Protein AF-A0AAI9C3F8-F1 (afdb_monomer_lite)

pLDDT: mean 90.33, std 9.89, range [49.84, 98.25]

Structure (mmCIF, N/CA/C/O backbone):
data_AF-A0AAI9C3F8-F1
#
_entry.id   AF-A0AAI9C3F8-F1
#
loop_
_atom_site.group_PDB
_atom_site.id
_atom_site.type_symbol
_atom_site.label_atom_id
_atom_site.label_alt_id
_atom_site.label_comp_id
_atom_site.label_asym_id
_atom_site.label_entity_id
_atom_site.label_seq_id
_atom_site.pdbx_PDB_ins_code
_atom_site.Cartn_x
_atom_site.Cartn_y
_atom_site.Cartn_z
_atom_site.occupancy
_atom_site.B_iso_or_equiv
_atom_site.auth_seq_id
_atom_site.auth_comp_id
_atom_site.auth_asym_id
_atom_site.auth_atom_id
_atom_site.pdbx_PDB_model_num
ATOM 1 N N . MET A 1 1 ? -6.807 4.781 -11.851 1.00 92.75 1 MET A N 1
ATOM 2 C CA . MET A 1 1 ? -6.598 3.306 -11.896 1.00 92.75 1 MET A CA 1
ATOM 3 C C . MET A 1 1 ? -6.773 2.739 -10.494 1.00 92.75 1 MET A C 1
ATOM 5 O O . MET A 1 1 ? -6.575 3.498 -9.556 1.00 92.75 1 MET A O 1
ATOM 9 N N . LYS A 1 2 ? -7.144 1.460 -10.327 1.00 94.19 2 LYS A N 1
ATOM 10 C CA . LYS A 1 2 ? -7.310 0.853 -8.994 1.00 94.19 2 LYS A CA 1
ATOM 11 C C . LYS A 1 2 ? -6.873 -0.609 -8.937 1.00 94.19 2 LYS A C 1
ATOM 13 O O . LYS A 1 2 ? -7.040 -1.328 -9.922 1.00 94.19 2 LYS A O 1
ATOM 18 N N . ALA A 1 3 ? -6.388 -1.046 -7.782 1.00 96.25 3 ALA A N 1
ATOM 19 C CA . ALA A 1 3 ? -6.075 -2.441 -7.482 1.00 96.25 3 ALA A CA 1
ATOM 20 C C . ALA A 1 3 ? -6.346 -2.752 -6.003 1.00 96.25 3 ALA A C 1
ATOM 22 O O . ALA A 1 3 ? -6.494 -1.840 -5.195 1.00 96.25 3 ALA A O 1
ATOM 23 N N . ARG A 1 4 ? -6.444 -4.039 -5.659 1.00 95.69 4 ARG A N 1
ATOM 24 C CA . ARG A 1 4 ? -6.815 -4.500 -4.313 1.00 95.69 4 ARG A CA 1
ATOM 25 C C . ARG A 1 4 ? -6.046 -5.741 -3.878 1.00 95.69 4 ARG A C 1
ATOM 27 O O . ARG A 1 4 ? -5.551 -6.489 -4.731 1.00 95.69 4 ARG A O 1
ATOM 34 N N . LYS A 1 5 ? -5.977 -5.948 -2.566 1.00 94.00 5 LYS A N 1
ATOM 35 C CA . LYS A 1 5 ? -5.406 -7.126 -1.910 1.00 94.00 5 LYS A CA 1
ATOM 36 C C . LYS A 1 5 ? -6.077 -7.331 -0.550 1.00 94.00 5 LYS A C 1
ATOM 38 O O . LYS A 1 5 ? -6.337 -6.366 0.152 1.00 94.00 5 LYS A O 1
ATOM 43 N N . ILE A 1 6 ? -6.269 -8.588 -0.161 1.00 94.25 6 ILE A N 1
ATOM 44 C CA . ILE A 1 6 ? -6.635 -8.948 1.214 1.00 94.25 6 ILE A CA 1
ATOM 45 C C . ILE A 1 6 ? -5.370 -9.011 2.075 1.00 94.25 6 ILE A C 1
AT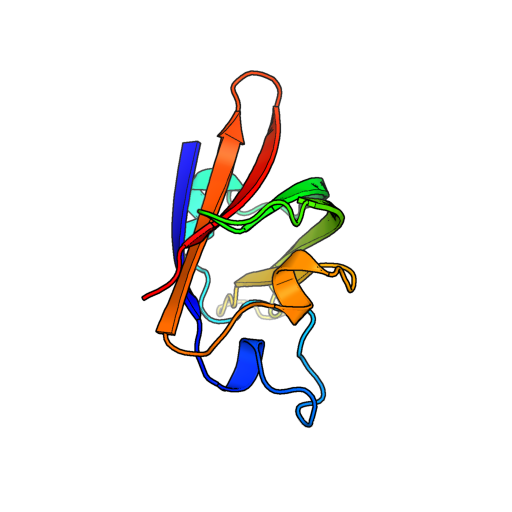OM 47 O O . ILE A 1 6 ? -4.375 -9.634 1.678 1.00 94.25 6 ILE A O 1
ATOM 51 N N . LEU A 1 7 ? -5.409 -8.357 3.233 1.00 91.50 7 LEU A N 1
ATOM 52 C CA . LEU A 1 7 ? -4.322 -8.334 4.201 1.00 91.50 7 LEU A CA 1
ATOM 53 C C . LEU A 1 7 ? -4.209 -9.683 4.914 1.00 91.50 7 LEU A C 1
ATOM 55 O O . LEU A 1 7 ? -5.175 -10.245 5.429 1.00 91.50 7 LEU A O 1
ATOM 59 N N . SER A 1 8 ? -2.994 -10.206 4.946 1.00 87.12 8 SER A N 1
ATOM 60 C CA . SER A 1 8 ? -2.609 -11.401 5.685 1.00 87.12 8 SER A CA 1
ATOM 61 C C . SER A 1 8 ? -2.026 -11.030 7.048 1.00 87.12 8 SER A C 1
ATOM 63 O O . SER A 1 8 ? -1.622 -9.894 7.285 1.00 87.12 8 SER A O 1
ATOM 65 N N . LEU A 1 9 ? -1.902 -12.022 7.935 1.00 79.25 9 LEU A N 1
ATOM 66 C CA . LEU A 1 9 ? -1.307 -11.862 9.269 1.00 79.25 9 LEU A CA 1
ATOM 67 C C . LEU A 1 9 ? 0.088 -11.216 9.257 1.00 79.25 9 LEU A C 1
ATOM 69 O O . LEU A 1 9 ? 0.448 -10.538 10.212 1.00 79.25 9 LEU A O 1
ATOM 73 N N . VAL A 1 10 ? 0.880 -11.427 8.204 1.00 74.50 10 VAL A N 1
ATOM 74 C CA . VAL A 1 10 ? 2.258 -10.912 8.116 1.00 74.50 10 VAL A CA 1
ATOM 75 C C . VAL A 1 10 ? 2.286 -9.390 7.955 1.00 74.50 10 VAL A C 1
ATOM 77 O O . VAL A 1 10 ? 3.238 -8.750 8.391 1.00 74.50 10 VAL A O 1
ATOM 80 N N . GLU A 1 11 ? 1.244 -8.813 7.360 1.00 72.62 11 GLU A N 1
ATOM 81 C CA . GLU A 1 11 ? 1.179 -7.387 7.019 1.00 72.62 11 GLU A CA 1
ATOM 82 C C . GLU A 1 11 ? 0.605 -6.518 8.149 1.00 72.62 11 GLU A C 1
ATOM 84 O O . GLU A 1 11 ? 0.692 -5.299 8.076 1.00 72.62 11 GLU A O 1
ATOM 89 N N . VAL A 1 12 ? 0.038 -7.134 9.190 1.00 69.12 12 VAL A N 1
ATOM 90 C CA . VAL A 1 12 ? -0.764 -6.457 10.232 1.00 69.12 12 VAL A CA 1
ATOM 91 C C . VAL A 1 12 ? -0.414 -6.895 11.659 1.00 69.12 12 VAL A C 1
ATOM 93 O O . VAL A 1 12 ? -1.101 -6.522 12.602 1.00 69.12 12 VAL A O 1
ATOM 96 N N . ASN A 1 13 ? 0.601 -7.745 11.849 1.00 67.44 13 ASN A N 1
ATOM 97 C CA . ASN A 1 13 ? 0.986 -8.235 13.175 1.00 67.44 13 ASN A CA 1
ATOM 98 C C . ASN A 1 13 ? 2.127 -7.392 13.783 1.00 67.44 13 ASN A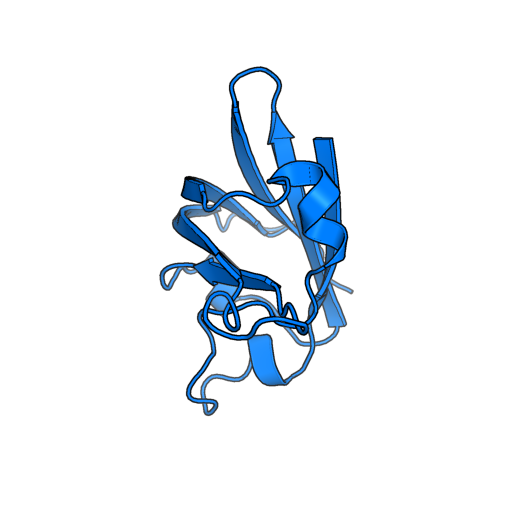 C 1
ATOM 100 O O . ASN A 1 13 ? 3.258 -7.564 13.318 1.00 67.44 13 ASN A O 1
ATOM 104 N N . PRO A 1 14 ? 1.884 -6.645 14.890 1.00 58.38 14 PRO A N 1
ATOM 105 C CA . PRO A 1 14 ? 2.854 -5.833 15.653 1.00 58.38 14 PRO A CA 1
ATOM 106 C C . PRO A 1 14 ? 4.174 -6.511 16.009 1.00 58.38 14 PRO A C 1
ATOM 108 O O . PRO A 1 14 ? 5.179 -5.837 16.224 1.00 58.38 14 PRO A O 1
ATOM 111 N N . SER A 1 15 ? 4.185 -7.840 16.092 1.00 57.12 15 SER A N 1
ATOM 112 C CA . SER A 1 15 ? 5.364 -8.631 16.459 1.00 57.12 15 SER A CA 1
ATOM 113 C C . SER A 1 15 ? 6.197 -9.087 15.254 1.00 57.12 15 SER A C 1
ATOM 115 O O . SER A 1 15 ? 7.246 -9.702 15.434 1.00 57.12 15 SER A O 1
ATOM 117 N N . ALA A 1 16 ? 5.749 -8.822 14.023 1.00 56.59 16 ALA A N 1
ATOM 118 C CA . ALA A 1 16 ? 6.484 -9.142 12.804 1.00 56.59 16 ALA A CA 1
ATOM 119 C C . ALA A 1 16 ? 7.416 -7.982 12.401 1.00 56.59 16 ALA A C 1
ATOM 121 O O . ALA A 1 16 ? 7.075 -6.813 12.531 1.00 56.59 16 ALA A O 1
ATOM 122 N N . SER A 1 17 ? 8.600 -8.284 11.865 1.00 49.84 17 SER A N 1
ATOM 123 C CA . SER A 1 17 ? 9.611 -7.262 11.535 1.00 49.84 17 SER A CA 1
ATOM 124 C C . SER A 1 17 ? 9.343 -6.477 10.232 1.00 49.84 17 SER A C 1
ATOM 126 O O . SER A 1 17 ? 10.114 -5.576 9.916 1.00 49.84 17 SER A O 1
ATOM 128 N N . ASN A 1 18 ? 8.277 -6.794 9.477 1.00 59.47 18 ASN A N 1
ATOM 129 C CA . ASN A 1 18 ? 8.036 -6.294 8.107 1.00 59.47 18 ASN A CA 1
ATOM 130 C C . ASN A 1 18 ? 6.676 -5.577 7.925 1.00 59.47 18 ASN A C 1
ATOM 132 O O . ASN A 1 18 ? 6.133 -5.545 6.826 1.00 59.47 18 ASN A O 1
ATOM 136 N N . GLN A 1 19 ? 6.112 -4.989 8.981 1.00 67.06 19 GLN A N 1
ATOM 137 C CA . GLN A 1 19 ? 4.754 -4.396 9.016 1.00 67.06 19 GLN A CA 1
ATOM 138 C C . GLN A 1 19 ? 4.576 -3.083 8.249 1.00 67.06 19 GLN A C 1
ATOM 140 O O . GLN A 1 19 ? 3.578 -2.384 8.380 1.00 67.06 19 GLN A O 1
ATOM 145 N N . HIS A 1 20 ? 5.574 -2.732 7.459 1.00 86.31 20 HIS A N 1
ATOM 146 C CA . HIS A 1 20 ? 5.584 -1.545 6.625 1.00 86.31 20 HIS A CA 1
ATOM 147 C C . HIS A 1 20 ? 5.583 -1.924 5.154 1.00 86.31 20 HIS A C 1
ATOM 149 O O . HIS A 1 20 ? 5.942 -1.109 4.316 1.00 86.31 20 HIS A O 1
ATOM 155 N N . GLU A 1 21 ? 5.229 -3.171 4.834 1.00 90.25 21 GLU A N 1
ATOM 156 C CA . GLU A 1 21 ? 5.307 -3.692 3.483 1.00 90.25 21 GLU A CA 1
ATOM 157 C C . GLU A 1 21 ? 4.141 -4.618 3.141 1.00 90.25 21 GLU A C 1
ATOM 159 O O . GLU A 1 21 ? 3.853 -5.591 3.838 1.00 90.25 21 GLU A O 1
ATOM 164 N N . LEU A 1 22 ? 3.500 -4.337 2.008 1.00 91.12 22 LEU A N 1
ATOM 165 C CA . LEU A 1 22 ? 2.526 -5.227 1.397 1.00 91.12 22 LEU A CA 1
ATOM 166 C C . LEU A 1 22 ? 3.234 -6.184 0.440 1.00 91.12 22 LEU A C 1
ATOM 168 O O . LEU A 1 22 ? 3.884 -5.757 -0.519 1.00 91.12 22 LEU A O 1
ATOM 172 N N . ASN A 1 23 ? 3.058 -7.484 0.680 1.00 89.44 23 ASN A N 1
ATOM 173 C CA . ASN A 1 23 ? 3.661 -8.549 -0.115 1.00 89.44 23 ASN A CA 1
ATOM 174 C C . ASN A 1 23 ? 2.664 -9.127 -1.125 1.00 89.44 23 ASN A C 1
ATOM 176 O O . ASN A 1 23 ? 1.446 -9.065 -0.945 1.00 89.44 23 ASN A O 1
ATOM 180 N N . GLY A 1 24 ? 3.168 -9.738 -2.201 1.00 82.75 24 GLY A N 1
ATOM 181 C CA . GLY A 1 24 ? 2.305 -10.389 -3.195 1.00 82.75 24 GLY A CA 1
ATOM 182 C C . GLY A 1 24 ? 1.354 -9.415 -3.901 1.00 82.75 24 GLY A C 1
ATOM 183 O O . GLY A 1 24 ? 0.250 -9.785 -4.289 1.00 82.75 24 GLY A O 1
ATOM 184 N N . VAL A 1 25 ? 1.776 -8.162 -4.062 1.00 88.06 25 VAL A N 1
ATOM 185 C CA . VAL A 1 25 ? 0.986 -7.056 -4.626 1.00 88.06 25 VAL A CA 1
ATOM 186 C C . VAL A 1 25 ? 1.204 -6.889 -6.129 1.00 88.06 25 VAL A C 1
ATOM 188 O O . VAL A 1 25 ? 1.135 -5.789 -6.662 1.00 88.06 25 VAL A O 1
ATOM 191 N N . ALA A 1 26 ? 1.443 -7.979 -6.862 1.00 87.50 26 ALA A N 1
ATOM 192 C CA . ALA A 1 26 ? 1.653 -7.913 -8.311 1.00 87.50 26 ALA A CA 1
ATOM 193 C C . ALA A 1 26 ? 0.477 -7.244 -9.056 1.00 87.50 26 ALA A C 1
ATOM 195 O O . ALA A 1 26 ? 0.685 -6.607 -10.087 1.00 87.50 26 ALA A O 1
ATOM 196 N N . SER A 1 27 ? -0.743 -7.324 -8.509 1.00 90.25 27 SER A N 1
ATOM 197 C CA . SER A 1 27 ? -1.928 -6.621 -9.019 1.00 90.25 27 SER A CA 1
ATOM 198 C C . SER A 1 27 ? -1.776 -5.093 -9.019 1.00 90.25 27 SER A C 1
ATOM 200 O O . SER A 1 27 ? -2.383 -4.420 -9.851 1.00 90.25 27 SER A O 1
ATOM 202 N N . PHE A 1 28 ? -0.936 -4.526 -8.147 1.00 95.31 28 PHE A N 1
ATOM 203 C CA . PHE A 1 28 ? -0.724 -3.078 -8.036 1.00 95.31 28 PHE A CA 1
ATOM 204 C C . PHE A 1 28 ? 0.111 -2.512 -9.191 1.00 95.31 28 PHE A C 1
ATOM 206 O O . PHE A 1 28 ? 0.114 -1.300 -9.404 1.00 95.31 28 PHE A O 1
ATOM 213 N N . LYS A 1 29 ? 0.697 -3.369 -10.040 1.00 94.06 29 LYS A N 1
ATOM 214 C CA . LYS A 1 29 ? 1.239 -2.959 -11.346 1.00 94.06 29 LYS A CA 1
ATOM 215 C C . LYS A 1 29 ? 0.220 -2.224 -12.209 1.00 94.06 29 LYS A C 1
ATOM 217 O O . LYS A 1 29 ? 0.601 -1.356 -12.982 1.00 94.06 29 LYS A O 1
ATOM 222 N N . ALA A 1 30 ? -1.071 -2.529 -12.070 1.00 93.38 30 ALA A N 1
ATOM 223 C CA . ALA A 1 30 ? -2.122 -1.806 -12.784 1.00 93.38 30 ALA A CA 1
ATOM 224 C C . ALA A 1 30 ? -2.241 -0.327 -12.355 1.00 93.38 30 ALA A C 1
ATOM 226 O O . ALA A 1 30 ? -2.912 0.446 -13.032 1.00 93.38 30 ALA A O 1
ATOM 227 N N . VAL A 1 31 ? -1.626 0.055 -11.230 1.00 95.81 31 VAL A N 1
ATOM 228 C CA . VAL A 1 31 ? -1.629 1.411 -10.662 1.00 95.81 31 VAL A CA 1
ATOM 229 C C . VAL A 1 31 ? -0.272 2.095 -10.852 1.00 95.81 31 VAL A C 1
ATOM 231 O O . VAL A 1 31 ? -0.219 3.250 -11.276 1.00 95.81 31 VAL A O 1
ATOM 234 N N . PHE A 1 32 ? 0.822 1.388 -10.559 1.00 95.75 32 PHE A N 1
ATOM 235 C CA . PHE A 1 32 ? 2.176 1.959 -10.564 1.00 95.75 32 PHE A CA 1
ATOM 236 C C . PHE A 1 32 ? 2.999 1.612 -11.813 1.00 95.75 32 PHE A C 1
ATOM 238 O O . PHE A 1 32 ? 3.997 2.266 -12.102 1.00 95.75 32 PHE A O 1
ATOM 245 N N . GLY A 1 33 ? 2.581 0.608 -12.583 1.00 94.00 33 GLY A N 1
ATOM 246 C CA . GLY A 1 33 ? 3.377 0.050 -13.670 1.00 94.00 33 GLY A CA 1
ATOM 247 C C . GLY A 1 33 ? 4.558 -0.779 -13.161 1.00 94.00 33 GLY A C 1
ATOM 248 O O . GLY A 1 33 ? 4.532 -1.339 -12.064 1.00 94.00 33 GLY A O 1
ATOM 249 N N . ASN A 1 34 ? 5.593 -0.887 -13.994 1.00 92.81 34 ASN A N 1
ATOM 250 C CA . ASN A 1 34 ? 6.798 -1.664 -13.686 1.00 92.81 34 ASN A CA 1
ATOM 251 C C . ASN A 1 34 ? 7.930 -0.825 -13.082 1.00 92.81 34 ASN A C 1
ATOM 253 O O . ASN A 1 34 ? 8.865 -1.408 -12.545 1.00 92.81 34 ASN A O 1
ATOM 257 N N . ASN A 1 35 ? 7.852 0.501 -13.198 1.00 92.56 35 ASN A N 1
ATOM 258 C CA . ASN A 1 35 ? 8.879 1.409 -12.703 1.00 92.56 35 ASN A CA 1
ATOM 259 C C . ASN A 1 35 ? 8.695 1.649 -11.208 1.00 92.56 35 ASN A C 1
ATOM 261 O O . ASN A 1 35 ? 7.575 1.571 -10.699 1.00 92.56 35 ASN A O 1
ATOM 265 N N . GLU A 1 36 ? 9.786 1.991 -10.531 1.00 95.12 36 GLU A N 1
ATOM 266 C CA . GLU A 1 36 ? 9.726 2.449 -9.150 1.00 95.12 36 GLU A CA 1
ATOM 267 C C . GLU A 1 36 ? 8.846 3.704 -9.027 1.00 95.12 36 GLU A C 1
ATOM 269 O O . GLU A 1 36 ? 8.858 4.589 -9.888 1.00 95.12 36 GLU A O 1
ATOM 274 N N . PHE A 1 37 ? 8.092 3.790 -7.933 1.00 96.12 37 PHE A N 1
ATOM 275 C CA . PHE A 1 37 ? 7.370 4.998 -7.545 1.00 96.12 37 PHE A CA 1
ATOM 276 C C . PHE A 1 37 ? 7.667 5.331 -6.085 1.00 96.12 37 PHE A C 1
ATOM 278 O O . PHE A 1 37 ? 7.640 4.451 -5.226 1.00 96.12 37 PHE A O 1
ATOM 285 N N . ARG A 1 38 ? 7.899 6.617 -5.804 1.00 97.56 38 ARG A N 1
ATOM 286 C CA . ARG A 1 38 ? 8.028 7.170 -4.452 1.00 97.56 38 ARG A CA 1
ATOM 287 C C . ARG A 1 38 ? 7.192 8.432 -4.347 1.00 97.56 38 ARG A C 1
ATOM 289 O O . ARG A 1 38 ? 7.313 9.315 -5.194 1.00 97.56 38 ARG A O 1
ATOM 296 N N . GLY A 1 39 ? 6.390 8.537 -3.298 1.00 97.31 39 GLY A N 1
ATOM 297 C CA . GLY A 1 39 ? 5.587 9.732 -3.077 1.00 97.31 39 GLY A CA 1
ATOM 298 C C . GLY A 1 39 ? 4.613 9.602 -1.914 1.00 97.31 39 GLY A C 1
ATOM 299 O O . GLY A 1 39 ? 4.520 8.532 -1.305 1.00 97.31 39 GLY A O 1
ATOM 300 N N . PRO A 1 40 ? 3.890 10.686 -1.603 1.00 97.88 40 PRO A N 1
ATOM 301 C CA . PRO A 1 40 ? 2.862 10.667 -0.579 1.00 97.88 40 PRO A CA 1
ATOM 302 C C . PRO A 1 40 ? 1.639 9.873 -1.046 1.00 97.88 40 PRO A C 1
ATOM 304 O O . PRO A 1 40 ? 1.289 9.870 -2.229 1.00 97.88 40 PRO A O 1
ATOM 307 N N . ALA A 1 41 ? 0.961 9.250 -0.090 1.00 98.25 41 ALA A N 1
ATOM 308 C CA . ALA A 1 41 ? -0.370 8.697 -0.262 1.00 98.25 41 ALA A CA 1
ATOM 309 C C . ALA A 1 41 ? -1.273 9.104 0.905 1.00 98.25 41 ALA A C 1
ATOM 311 O O . ALA A 1 41 ? -0.818 9.264 2.042 1.00 98.25 41 ALA A O 1
ATOM 312 N N . GLU A 1 42 ? -2.558 9.262 0.610 1.00 98.12 42 GLU A N 1
ATOM 313 C CA . GLU A 1 42 ? -3.602 9.498 1.602 1.00 98.12 42 GLU A CA 1
ATOM 314 C C . GLU A 1 42 ? -4.250 8.170 1.995 1.00 98.12 42 GLU A C 1
ATOM 316 O O . GLU A 1 42 ? -4.755 7.435 1.147 1.00 98.12 42 GLU A O 1
ATOM 321 N N . PHE A 1 43 ? -4.229 7.864 3.285 1.00 98.06 43 PHE A N 1
ATOM 322 C CA . PHE A 1 43 ? -4.744 6.638 3.871 1.00 98.06 43 PHE A CA 1
ATOM 323 C C . PHE A 1 43 ? -6.075 6.907 4.569 1.00 98.06 43 PHE A C 1
ATOM 325 O O . PHE A 1 43 ? -6.196 7.866 5.338 1.00 98.06 43 PHE A O 1
ATOM 332 N N . PHE A 1 44 ? -7.042 6.018 4.357 1.00 97.56 44 PHE A N 1
ATOM 333 C CA . PHE A 1 44 ? -8.373 6.079 4.953 1.00 97.56 44 PHE A CA 1
ATOM 334 C C . PHE A 1 44 ? -8.790 4.707 5.478 1.00 97.56 44 PHE A C 1
ATOM 336 O O . PHE A 1 44 ? -8.590 3.693 4.812 1.00 97.56 44 PHE A O 1
ATOM 343 N N . TYR A 1 45 ? -9.426 4.680 6.648 1.00 96.25 45 TYR A N 1
ATOM 344 C CA . TYR A 1 45 ? -10.099 3.487 7.156 1.00 96.25 45 TYR A CA 1
ATOM 345 C C . TYR A 1 45 ? -11.611 3.609 6.926 1.00 96.25 45 TYR A C 1
ATOM 347 O O . TYR A 1 45 ? -12.255 4.530 7.439 1.00 96.25 45 TYR A O 1
ATOM 355 N N . ALA A 1 46 ? -12.198 2.697 6.152 1.00 93.75 46 ALA A N 1
ATOM 356 C CA . ALA A 1 46 ? -13.611 2.751 5.797 1.00 93.75 46 ALA A CA 1
ATOM 357 C C . ALA A 1 46 ? -14.507 2.604 7.038 1.00 93.75 46 ALA A C 1
ATOM 359 O O . ALA A 1 46 ? -14.320 1.717 7.869 1.00 93.75 46 ALA A O 1
ATOM 360 N N . GLY A 1 47 ? -15.491 3.499 7.165 1.00 87.62 47 GLY A N 1
ATOM 361 C CA . GLY A 1 47 ? -16.387 3.552 8.325 1.00 87.62 47 GLY A CA 1
ATOM 362 C C . GLY A 1 47 ? -15.764 4.152 9.593 1.00 87.62 47 GLY A C 1
ATOM 363 O O . GLY A 1 47 ? -16.451 4.248 10.607 1.00 87.62 47 GLY A O 1
ATOM 364 N N . GLY A 1 48 ? -14.497 4.577 9.546 1.00 83.38 48 GLY A N 1
ATOM 365 C CA . GLY A 1 48 ? -13.811 5.263 10.639 1.00 83.38 48 GLY A CA 1
ATOM 366 C C . GLY A 1 48 ? -13.590 6.754 10.374 1.00 83.38 48 GLY A C 1
ATOM 367 O O . GLY A 1 48 ? -13.865 7.272 9.294 1.00 83.38 48 GLY A O 1
ATOM 368 N N . THR A 1 49 ? -13.048 7.447 11.376 1.00 88.44 49 THR A N 1
ATOM 369 C CA . THR A 1 49 ? -12.548 8.831 11.260 1.00 88.44 49 THR A CA 1
ATOM 370 C C . THR A 1 49 ? -11.023 8.892 11.151 1.00 88.44 49 THR A C 1
ATOM 372 O O . THR A 1 49 ? -10.448 9.977 11.152 1.00 88.44 49 THR A O 1
ATOM 375 N N . VAL A 1 50 ? -10.353 7.735 11.123 1.00 89.75 50 VAL A N 1
ATOM 376 C CA . VAL A 1 50 ? -8.892 7.645 11.085 1.00 89.75 50 VAL A CA 1
ATOM 377 C C . VAL A 1 50 ? -8.422 7.857 9.652 1.00 89.75 50 VAL A C 1
ATOM 379 O O . VAL A 1 50 ? -8.796 7.114 8.742 1.00 89.75 50 VAL A O 1
ATOM 382 N N . THR A 1 51 ? -7.585 8.872 9.471 1.00 95.25 51 THR A N 1
ATOM 383 C CA . THR A 1 51 ? -6.948 9.218 8.201 1.00 95.25 51 THR A CA 1
ATOM 384 C C . THR A 1 51 ? -5.486 9.557 8.440 1.00 95.25 51 THR A C 1
ATOM 386 O O . THR A 1 51 ? -5.138 10.054 9.513 1.00 95.25 51 THR A O 1
ATOM 389 N N . ALA A 1 52 ? -4.633 9.342 7.446 1.00 97.00 52 ALA A N 1
ATOM 390 C CA . ALA A 1 52 ? -3.229 9.729 7.524 1.00 97.00 52 ALA A CA 1
ATOM 391 C C . ALA A 1 52 ? -2.666 10.084 6.149 1.00 97.00 52 ALA A C 1
ATOM 393 O O . ALA A 1 52 ? -3.150 9.607 5.129 1.00 97.00 52 ALA A O 1
ATOM 394 N N . THR A 1 53 ? -1.594 10.868 6.126 1.00 97.88 53 THR A N 1
ATOM 395 C CA . THR A 1 53 ? -0.754 11.032 4.938 1.00 97.88 53 THR A CA 1
ATOM 396 C C . THR A 1 53 ? 0.612 10.450 5.257 1.00 97.88 53 THR A C 1
ATOM 398 O O . THR A 1 53 ? 1.216 10.812 6.266 1.00 97.88 53 THR A O 1
ATOM 401 N N . ALA A 1 54 ? 1.093 9.536 4.420 1.00 96.81 54 ALA A N 1
ATOM 402 C CA . ALA A 1 54 ? 2.368 8.856 4.622 1.00 96.81 54 ALA A CA 1
ATOM 403 C C . ALA A 1 54 ? 3.034 8.565 3.276 1.00 96.81 54 ALA A C 1
ATOM 405 O O . ALA A 1 54 ? 2.350 8.384 2.267 1.00 96.81 54 ALA A O 1
ATOM 406 N N . ASN A 1 55 ? 4.369 8.520 3.243 1.00 97.62 55 ASN A N 1
ATOM 407 C CA . ASN A 1 55 ? 5.063 8.150 2.012 1.00 97.62 55 ASN A CA 1
ATOM 408 C C . ASN A 1 55 ? 4.977 6.648 1.759 1.00 97.62 55 ASN A C 1
ATOM 410 O O . ASN A 1 55 ? 5.047 5.836 2.688 1.00 97.62 55 ASN A O 1
ATOM 414 N N . ILE A 1 56 ? 4.902 6.307 0.477 1.00 97.50 56 ILE A N 1
ATOM 415 C CA . ILE A 1 56 ? 4.966 4.944 -0.032 1.00 97.50 56 ILE A CA 1
ATOM 416 C C . ILE A 1 56 ? 6.111 4.796 -1.033 1.00 97.50 56 ILE A C 1
ATOM 418 O O . ILE A 1 56 ? 6.479 5.750 -1.726 1.00 97.50 56 ILE A O 1
ATOM 422 N N . THR A 1 57 ? 6.629 3.575 -1.133 1.00 97.12 57 THR A N 1
ATOM 423 C CA . THR A 1 57 ? 7.596 3.173 -2.157 1.00 97.12 57 THR A CA 1
ATOM 424 C C . THR A 1 57 ? 7.114 1.890 -2.817 1.00 97.12 57 THR A C 1
ATOM 426 O O . THR A 1 57 ? 7.000 0.853 -2.16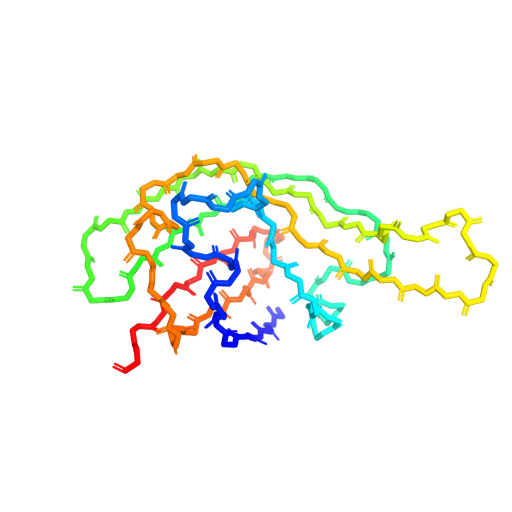7 1.00 97.12 57 THR A O 1
ATOM 429 N N . TRP A 1 58 ? 6.836 1.950 -4.114 1.00 96.81 58 TRP A N 1
ATOM 430 C CA . TRP A 1 58 ? 6.564 0.789 -4.956 1.00 96.81 58 TRP A CA 1
ATOM 431 C C . TRP A 1 58 ? 7.840 0.392 -5.680 1.00 96.81 58 TRP A C 1
ATOM 433 O O . TRP A 1 58 ? 8.414 1.224 -6.379 1.00 96.81 58 TRP A O 1
ATOM 443 N N . TYR A 1 59 ? 8.269 -0.858 -5.532 1.00 94.94 59 TYR A N 1
ATOM 444 C CA . TYR A 1 59 ? 9.534 -1.325 -6.094 1.00 94.94 59 TYR A CA 1
ATOM 445 C C . TYR A 1 59 ? 9.519 -2.834 -6.368 1.00 94.94 59 TYR A C 1
ATOM 447 O O . TYR A 1 59 ? 8.686 -3.572 -5.835 1.00 94.94 59 TYR A O 1
ATOM 455 N N . ASP A 1 60 ? 10.447 -3.294 -7.208 1.00 93.69 60 ASP A N 1
ATOM 456 C CA . ASP A 1 60 ? 10.747 -4.716 -7.373 1.00 93.69 60 ASP A CA 1
ATOM 457 C C . ASP A 1 60 ? 11.855 -5.105 -6.384 1.00 93.69 60 ASP A C 1
ATOM 459 O O . ASP A 1 60 ? 13.015 -4.730 -6.553 1.00 93.69 60 ASP A O 1
ATOM 463 N N . SER A 1 61 ? 11.533 -5.886 -5.349 1.00 89.88 61 SER A N 1
ATOM 464 C CA . SER A 1 61 ? 12.521 -6.337 -4.358 1.00 89.88 61 SER A CA 1
ATOM 465 C C . SER A 1 61 ? 13.547 -7.318 -4.940 1.00 89.88 61 SER A C 1
ATOM 467 O O . SER A 1 61 ? 14.451 -7.775 -4.237 1.00 89.88 61 SER A O 1
ATOM 469 N N . ARG A 1 62 ? 13.384 -7.699 -6.210 1.00 89.44 62 ARG A N 1
ATOM 470 C CA . ARG A 1 62 ? 14.263 -8.583 -6.970 1.00 89.44 62 ARG A CA 1
ATOM 471 C C . ARG A 1 62 ? 14.817 -7.896 -8.217 1.00 89.44 62 ARG A C 1
ATOM 473 O O . ARG A 1 62 ? 15.261 -8.602 -9.108 1.00 89.44 62 ARG A O 1
ATOM 480 N N . GLU A 1 63 ? 14.880 -6.565 -8.269 1.00 84.81 63 GLU A N 1
ATOM 481 C CA . GLU A 1 63 ? 15.382 -5.823 -9.441 1.00 84.81 63 GLU A CA 1
ATOM 482 C C . GLU A 1 63 ? 16.760 -6.310 -9.945 1.00 84.81 63 GLU A C 1
ATOM 484 O O . GLU A 1 63 ? 16.999 -6.389 -11.146 1.00 84.81 63 GLU A O 1
ATOM 489 N N . ALA A 1 64 ? 17.654 -6.732 -9.041 1.00 84.81 64 ALA A N 1
ATOM 490 C CA . ALA A 1 64 ? 18.965 -7.288 -9.399 1.00 84.81 64 ALA A CA 1
ATOM 491 C C . ALA A 1 64 ? 18.931 -8.744 -9.929 1.00 84.81 64 ALA A C 1
ATOM 493 O O . ALA A 1 64 ? 19.956 -9.267 -10.372 1.00 84.81 64 ALA A O 1
ATOM 494 N N . HIS A 1 65 ? 17.789 -9.436 -9.871 1.00 86.88 65 HIS A N 1
ATOM 495 C CA . HIS A 1 65 ? 17.619 -10.787 -10.404 1.00 86.88 65 HIS A CA 1
ATOM 496 C C . HIS A 1 65 ? 17.120 -10.755 -11.853 1.00 86.88 65 HIS A C 1
ATOM 498 O O . HIS A 1 65 ? 16.055 -10.241 -12.161 1.00 86.88 65 HIS A O 1
ATOM 504 N N . ILE A 1 66 ? 17.848 -11.438 -12.737 1.00 80.19 66 ILE A N 1
ATOM 505 C CA . ILE A 1 66 ? 17.629 -11.401 -14.194 1.00 80.19 66 ILE A CA 1
ATOM 506 C C . ILE A 1 66 ? 16.258 -11.952 -14.640 1.00 80.19 66 ILE A C 1
ATOM 508 O O . ILE A 1 66 ? 15.741 -11.534 -15.670 1.00 80.19 66 ILE A O 1
ATOM 512 N N . SER A 1 67 ? 15.671 -12.909 -13.912 1.00 84.56 67 SER A N 1
ATOM 513 C CA . SER A 1 67 ? 14.476 -13.645 -14.369 1.00 84.56 67 SER A CA 1
ATOM 514 C C . SER A 1 67 ? 13.291 -13.627 -13.407 1.00 84.56 67 SER A C 1
ATOM 516 O O . SER A 1 67 ? 12.234 -14.175 -13.726 1.00 84.56 67 SER A O 1
ATOM 518 N N . ARG A 1 68 ? 13.451 -13.045 -12.215 1.00 85.75 68 ARG A N 1
ATOM 519 C CA . ARG A 1 68 ? 12.426 -13.068 -11.170 1.00 85.75 68 ARG A CA 1
ATOM 520 C C . ARG A 1 68 ? 12.149 -11.657 -10.699 1.00 85.75 68 ARG A C 1
ATOM 522 O O . ARG A 1 68 ? 13.066 -10.996 -10.243 1.00 85.75 68 ARG A O 1
ATOM 529 N N . SER A 1 69 ? 10.874 -11.297 -10.707 1.00 88.50 69 SER A N 1
ATOM 530 C CA . SER A 1 69 ? 10.374 -10.079 -10.083 1.00 88.50 69 SER A CA 1
ATOM 531 C C . SER A 1 69 ? 9.528 -10.407 -8.865 1.00 88.50 69 SER A C 1
ATOM 533 O O . SER A 1 69 ? 8.770 -11.382 -8.861 1.00 88.50 69 SER A O 1
ATOM 535 N N . GLU A 1 70 ? 9.615 -9.561 -7.851 1.00 91.75 70 GLU A N 1
ATOM 536 C CA . GLU A 1 70 ? 8.794 -9.621 -6.651 1.00 91.75 70 GLU A CA 1
ATOM 537 C C . GLU A 1 70 ? 8.452 -8.194 -6.238 1.00 91.75 70 GLU A C 1
ATOM 539 O O . GLU A 1 70 ? 9.217 -7.510 -5.568 1.00 91.75 70 GLU A O 1
ATOM 544 N N . TYR A 1 71 ? 7.289 -7.726 -6.681 1.00 93.00 71 TYR A N 1
ATOM 545 C CA . TYR A 1 71 ? 6.884 -6.360 -6.400 1.00 93.00 71 TYR A CA 1
ATOM 546 C C . TYR A 1 71 ? 6.309 -6.224 -5.002 1.00 93.00 71 TYR A C 1
ATOM 548 O O . TYR A 1 71 ? 5.491 -7.048 -4.568 1.00 93.00 71 TYR A O 1
ATOM 556 N N . ARG A 1 72 ? 6.714 -5.145 -4.339 1.00 94.00 72 ARG A N 1
ATOM 557 C CA . ARG A 1 72 ? 6.330 -4.815 -2.974 1.00 94.00 72 ARG A CA 1
ATOM 558 C C . ARG A 1 72 ? 5.956 -3.347 -2.870 1.00 94.00 72 ARG A C 1
ATOM 560 O O . ARG A 1 72 ? 6.448 -2.505 -3.625 1.00 94.00 72 ARG A O 1
ATOM 567 N N . LEU A 1 73 ? 5.069 -3.057 -1.926 1.00 95.12 73 LEU A N 1
ATOM 568 C CA . LEU A 1 73 ? 4.726 -1.689 -1.570 1.00 95.12 73 LEU A CA 1
ATOM 569 C C . LEU A 1 73 ? 5.116 -1.436 -0.124 1.00 95.12 73 LEU A C 1
ATOM 571 O O . LEU A 1 73 ? 4.460 -1.939 0.786 1.00 95.12 73 LEU A O 1
ATOM 575 N N . TYR A 1 74 ? 6.153 -0.633 0.066 1.00 95.12 74 TYR A N 1
ATOM 576 C CA . TYR A 1 74 ? 6.518 -0.103 1.365 1.00 95.12 74 TYR A CA 1
ATOM 577 C C . TYR A 1 74 ? 5.657 1.120 1.705 1.00 95.12 74 TYR A C 1
ATOM 579 O O . TYR A 1 74 ? 5.347 1.922 0.822 1.00 95.12 74 TYR A O 1
ATOM 587 N N . PHE A 1 75 ? 5.308 1.295 2.974 1.00 94.75 75 PHE A N 1
ATOM 588 C CA . PHE A 1 75 ? 4.607 2.463 3.501 1.00 94.75 75 PHE A CA 1
ATOM 589 C C . PHE A 1 75 ? 5.179 2.859 4.863 1.00 94.75 75 PHE A C 1
ATOM 591 O O . PHE A 1 75 ? 5.516 2.009 5.682 1.00 94.75 75 PHE A O 1
ATOM 598 N N . GLN A 1 76 ? 5.269 4.159 5.138 1.00 93.62 76 GLN A N 1
ATOM 599 C CA . GLN A 1 76 ? 5.645 4.627 6.475 1.00 93.62 76 GLN A CA 1
ATOM 600 C C . GLN A 1 76 ? 4.551 4.296 7.503 1.00 93.62 76 GLN A C 1
ATOM 602 O O . GLN A 1 76 ? 3.361 4.270 7.168 1.00 93.62 76 GLN A O 1
ATOM 607 N N . SER A 1 77 ? 4.955 4.064 8.758 1.00 91.69 77 SER A N 1
ATOM 608 C CA . SER A 1 77 ? 4.046 3.817 9.886 1.00 91.69 77 SER A CA 1
ATOM 609 C C . SER A 1 77 ? 2.967 4.898 9.952 1.00 91.69 77 SER A C 1
ATOM 611 O O . SER A 1 77 ? 3.270 6.089 9.843 1.00 91.69 77 SER A O 1
ATOM 613 N N . ASN A 1 78 ? 1.708 4.492 10.098 1.00 93.69 78 ASN A N 1
ATOM 614 C CA . ASN A 1 78 ? 0.584 5.416 10.129 1.00 93.69 78 ASN A CA 1
ATOM 615 C C . ASN A 1 78 ? -0.626 4.785 10.840 1.00 93.69 78 ASN A C 1
ATOM 617 O O . ASN A 1 78 ? -0.834 3.576 10.730 1.00 93.69 78 ASN A O 1
ATOM 621 N N . PRO A 1 79 ? -1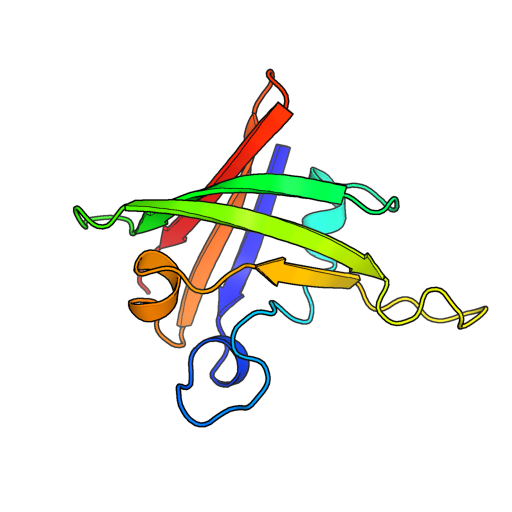.476 5.601 11.492 1.00 93.69 79 PRO A N 1
ATOM 622 C CA . PRO A 1 79 ? -2.562 5.103 12.337 1.00 93.69 79 PRO A CA 1
ATOM 623 C C . PRO A 1 79 ? -3.651 4.332 11.579 1.00 93.69 79 PRO A C 1
ATOM 625 O O . PRO A 1 79 ? -4.414 3.597 12.199 1.00 93.69 79 PRO A O 1
ATOM 628 N N . VAL A 1 80 ? -3.754 4.491 10.254 1.00 94.75 80 VAL A N 1
ATOM 629 C CA . VAL A 1 80 ? -4.708 3.725 9.437 1.00 94.75 80 VAL A CA 1
ATOM 630 C C . VAL A 1 80 ? -4.233 2.282 9.291 1.00 94.75 80 VAL A C 1
ATOM 632 O O . VAL A 1 80 ? -5.019 1.363 9.5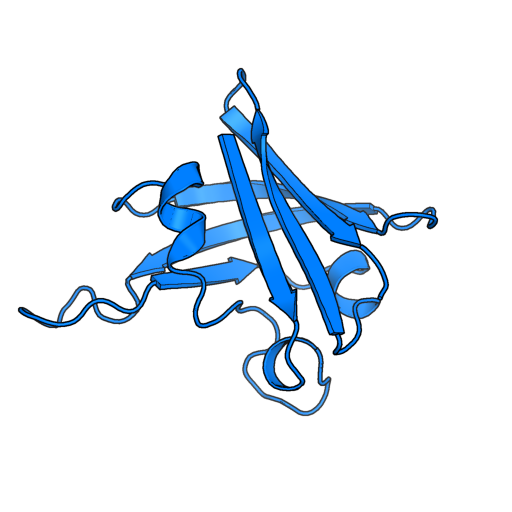07 1.00 94.75 80 VAL A O 1
ATOM 635 N N . MET A 1 81 ? -2.952 2.077 8.976 1.00 92.81 81 MET A N 1
ATOM 636 C CA . MET A 1 81 ? -2.365 0.736 8.893 1.00 92.81 81 MET A CA 1
ATOM 637 C C . MET A 1 81 ? -2.231 0.080 10.271 1.00 92.81 81 MET A C 1
ATOM 639 O O . MET A 1 81 ? -2.428 -1.125 10.373 1.00 92.81 81 MET A O 1
ATOM 643 N N . ASP A 1 82 ? -2.001 0.861 11.332 1.00 91.25 82 ASP A N 1
ATOM 644 C CA . ASP A 1 82 ? -1.987 0.353 12.713 1.00 91.25 82 ASP A CA 1
ATOM 645 C C . ASP A 1 82 ? -3.370 -0.164 13.165 1.00 91.25 82 ASP A C 1
ATOM 647 O O . ASP A 1 82 ? -3.466 -1.011 14.054 1.00 91.25 82 ASP A O 1
ATOM 651 N N . ALA A 1 83 ? -4.452 0.347 12.565 1.00 91.12 83 ALA A N 1
ATOM 652 C CA . ALA A 1 83 ? -5.822 -0.086 12.837 1.00 91.12 83 ALA A CA 1
ATOM 653 C C . ALA A 1 83 ? -6.270 -1.284 11.979 1.00 91.12 83 ALA A C 1
ATOM 655 O O . ALA A 1 83 ? -7.295 -1.900 12.292 1.00 91.12 83 ALA A O 1
ATOM 656 N N . ALA A 1 84 ? -5.533 -1.601 10.910 1.00 91.94 84 ALA A N 1
ATOM 657 C CA . ALA A 1 84 ? -5.869 -2.668 9.976 1.00 91.94 84 ALA A CA 1
ATOM 658 C C . ALA A 1 84 ? -5.695 -4.057 10.608 1.00 91.94 84 ALA A C 1
ATOM 660 O O . ALA A 1 84 ? -4.827 -4.290 11.452 1.00 91.94 84 ALA A O 1
ATOM 661 N N . LYS A 1 85 ? -6.528 -5.006 10.184 1.00 91.31 85 LYS A N 1
ATOM 662 C CA . LYS A 1 85 ? -6.578 -6.370 10.718 1.00 91.31 85 LYS A CA 1
ATOM 663 C C . LYS A 1 85 ? -6.398 -7.411 9.616 1.00 91.31 85 LYS A C 1
ATOM 665 O O . LYS A 1 85 ? -6.629 -7.131 8.438 1.00 91.31 85 LYS A O 1
ATOM 670 N N . PRO A 1 86 ? -6.004 -8.648 9.974 1.00 91.50 86 PRO A N 1
ATOM 671 C CA . PRO A 1 86 ? -5.978 -9.736 9.008 1.00 91.50 86 PRO A CA 1
ATOM 672 C C . PRO A 1 86 ? -7.379 -9.949 8.435 1.00 91.50 86 PRO A C 1
ATOM 674 O O . PRO A 1 86 ? -8.342 -10.040 9.194 1.00 91.50 86 PRO A O 1
ATOM 677 N N . GLY A 1 87 ? -7.475 -10.074 7.115 1.00 93.44 87 GLY A N 1
ATOM 678 C CA . GLY A 1 87 ? -8.742 -10.205 6.400 1.00 93.44 87 GLY A CA 1
ATOM 679 C C . GLY A 1 87 ? -9.289 -8.893 5.839 1.00 93.44 87 GLY A C 1
ATOM 680 O O . GLY A 1 87 ? -10.055 -8.960 4.881 1.00 93.44 87 GLY A O 1
ATOM 681 N N . ASP A 1 88 ? -8.859 -7.732 6.346 1.00 95.00 88 ASP A N 1
ATOM 682 C CA . ASP A 1 88 ? -9.247 -6.443 5.764 1.00 95.00 88 ASP A CA 1
ATOM 683 C C . ASP A 1 88 ? -8.717 -6.326 4.327 1.00 95.00 88 ASP A C 1
ATOM 685 O O . ASP A 1 88 ? -7.662 -6.865 3.971 1.00 95.00 88 ASP A O 1
ATOM 689 N N . GLU A 1 89 ? -9.440 -5.606 3.477 1.00 95.81 89 GLU A N 1
ATOM 690 C CA . GLU A 1 89 ? -9.026 -5.336 2.106 1.00 95.81 89 GLU A CA 1
ATOM 691 C C . GLU A 1 89 ? -8.311 -3.987 2.019 1.00 95.81 89 GLU A C 1
ATOM 693 O O . GLU A 1 89 ? -8.848 -2.957 2.415 1.00 95.81 89 GLU A O 1
ATOM 698 N N . VAL A 1 90 ? -7.113 -3.977 1.435 1.00 95.75 90 VAL A N 1
ATOM 699 C CA . VAL A 1 90 ? -6.442 -2.748 1.012 1.00 95.75 90 VAL A CA 1
ATOM 700 C C . VAL A 1 90 ? -6.744 -2.480 -0.458 1.00 95.75 90 VAL A C 1
ATOM 702 O O . VAL A 1 90 ? -6.509 -3.326 -1.328 1.00 95.75 90 VAL A O 1
ATOM 705 N N . ILE A 1 91 ? -7.241 -1.282 -0.747 1.00 96.88 91 ILE A N 1
ATOM 706 C CA . ILE A 1 91 ? -7.529 -0.795 -2.094 1.00 96.88 91 ILE A CA 1
ATOM 707 C C . ILE A 1 91 ? -6.629 0.402 -2.366 1.00 96.88 91 ILE A C 1
ATOM 709 O O . ILE A 1 91 ? -6.643 1.376 -1.622 1.00 96.88 91 ILE A O 1
ATOM 713 N N . ILE A 1 92 ? -5.869 0.352 -3.457 1.00 97.12 92 ILE A N 1
ATOM 714 C CA . ILE A 1 92 ? -5.042 1.474 -3.902 1.00 97.12 92 ILE A CA 1
ATOM 715 C C . ILE A 1 92 ? -5.630 2.060 -5.168 1.00 97.12 92 ILE A C 1
ATOM 717 O O . ILE A 1 92 ? -5.874 1.344 -6.145 1.00 97.12 92 ILE A O 1
ATOM 721 N N . THR A 1 93 ? -5.805 3.376 -5.157 1.00 97.69 93 THR A N 1
ATOM 722 C CA . THR A 1 93 ? -6.290 4.157 -6.287 1.00 97.69 93 THR A CA 1
ATOM 723 C C . THR A 1 93 ? -5.267 5.222 -6.654 1.00 97.69 93 THR A C 1
ATOM 725 O O . THR A 1 93 ? -4.809 5.972 -5.800 1.00 97.69 93 THR A O 1
ATOM 728 N N . ARG A 1 94 ? -4.941 5.308 -7.946 1.00 97.25 94 ARG A N 1
ATOM 729 C CA . ARG A 1 94 ? -4.268 6.470 -8.537 1.00 97.25 94 ARG A CA 1
ATOM 730 C C . ARG A 1 94 ? -5.305 7.315 -9.258 1.00 97.25 94 ARG A C 1
ATOM 732 O O . ARG A 1 94 ? -5.951 6.819 -10.196 1.00 97.25 94 ARG A O 1
ATOM 739 N N . ASN A 1 95 ? -5.488 8.536 -8.782 1.00 95.62 95 ASN A N 1
ATOM 740 C CA . ASN A 1 95 ? -6.451 9.500 -9.302 1.00 95.62 95 ASN A CA 1
ATOM 741 C C . ASN A 1 95 ? -5.955 10.130 -10.620 1.00 95.62 95 ASN A C 1
ATOM 743 O O . ASN A 1 95 ? -4.790 9.957 -10.980 1.00 95.62 95 ASN A O 1
ATOM 747 N N . PRO A 1 96 ? -6.821 10.837 -11.373 1.00 95.19 96 PRO A N 1
ATOM 748 C CA . PRO A 1 96 ? -6.418 11.511 -12.612 1.00 95.19 96 PRO A CA 1
ATOM 749 C C . PRO A 1 96 ? -5.343 12.593 -12.433 1.00 95.19 96 PRO A C 1
ATOM 751 O O . PRO A 1 96 ? -4.651 12.910 -13.393 1.00 95.19 96 PRO A O 1
ATOM 754 N N . ASP A 1 97 ? -5.210 13.148 -11.228 1.00 95.56 97 ASP A N 1
ATOM 755 C CA . ASP A 1 97 ? -4.178 14.121 -10.846 1.00 95.56 97 ASP A CA 1
ATOM 756 C C . ASP A 1 97 ? -2.894 13.459 -10.309 1.00 95.56 97 ASP A C 1
ATOM 758 O O . ASP A 1 97 ? -2.061 14.124 -9.701 1.00 95.56 97 ASP A O 1
ATOM 762 N N . ASP A 1 98 ? -2.748 12.145 -10.510 1.00 93.06 98 ASP A N 1
ATOM 763 C CA . ASP A 1 98 ? -1.656 11.301 -10.020 1.00 93.06 98 ASP A CA 1
ATOM 764 C C . ASP A 1 98 ? -1.544 11.148 -8.495 1.00 93.06 98 ASP A C 1
ATOM 766 O O . ASP A 1 98 ? -0.664 10.419 -8.025 1.00 93.06 98 ASP A O 1
ATOM 770 N N . SER A 1 99 ? -2.464 11.724 -7.715 1.00 96.31 99 SER A N 1
ATOM 771 C CA . SER A 1 99 ? -2.516 11.476 -6.273 1.00 96.31 99 SER A CA 1
ATOM 772 C C . SER A 1 99 ? -2.842 10.008 -5.973 1.00 96.31 99 SER A C 1
ATOM 774 O O . SER A 1 99 ? -3.625 9.355 -6.679 1.00 96.31 99 SER A O 1
ATOM 776 N N . ILE A 1 100 ? -2.213 9.476 -4.921 1.00 98.19 100 ILE A N 1
ATOM 777 C CA . ILE A 1 100 ? -2.412 8.098 -4.471 1.00 98.19 100 ILE A CA 1
ATOM 778 C C . ILE A 1 100 ? -3.293 8.088 -3.231 1.00 98.19 100 ILE A C 1
ATOM 780 O O . ILE A 1 100 ? -3.003 8.748 -2.234 1.00 98.19 100 ILE A O 1
ATOM 784 N N . ARG A 1 101 ? -4.334 7.265 -3.286 1.00 97.81 101 ARG A N 1
ATOM 785 C CA . ARG A 1 101 ? -5.224 6.973 -2.170 1.00 97.81 101 ARG A CA 1
ATOM 786 C C . ARG A 1 101 ? -5.143 5.496 -1.804 1.00 97.81 101 ARG A C 1
ATOM 788 O O . ARG A 1 101 ? -5.142 4.640 -2.692 1.00 97.81 101 ARG A O 1
ATOM 795 N N . VAL A 1 102 ? -5.101 5.216 -0.508 1.00 97.62 102 VAL A N 1
ATOM 796 C CA . VAL A 1 102 ? -5.115 3.879 0.083 1.00 97.62 102 VAL A CA 1
ATOM 797 C C . VAL A 1 102 ? -6.315 3.776 1.020 1.00 97.62 102 VAL A C 1
ATOM 799 O O . VAL A 1 102 ? -6.402 4.495 2.011 1.00 97.62 102 VAL A O 1
ATOM 802 N N . ASP A 1 103 ? -7.241 2.878 0.716 1.00 97.38 103 ASP A N 1
ATOM 803 C CA . ASP A 1 103 ? -8.412 2.605 1.545 1.00 97.38 103 ASP A CA 1
ATOM 804 C C . ASP A 1 103 ? -8.273 1.229 2.200 1.00 97.38 103 ASP A C 1
ATOM 806 O O . ASP A 1 103 ? -7.988 0.244 1.518 1.00 97.38 103 ASP A O 1
ATOM 810 N N . ILE A 1 104 ? -8.504 1.163 3.510 1.00 96.94 104 ILE A N 1
ATOM 811 C CA . ILE A 1 104 ? -8.655 -0.084 4.263 1.00 96.94 104 ILE A CA 1
ATOM 812 C C . ILE A 1 104 ? -10.144 -0.333 4.467 1.00 96.94 104 ILE A C 1
ATOM 814 O O . ILE A 1 104 ? -10.841 0.491 5.061 1.00 96.94 104 ILE A O 1
ATOM 818 N N . VAL A 1 105 ? -10.635 -1.455 3.955 1.00 96.88 105 VAL A N 1
ATOM 819 C CA . VAL A 1 105 ? -12.030 -1.879 4.056 1.00 96.88 105 VAL A CA 1
ATOM 820 C C . VAL A 1 105 ? -12.106 -3.071 5.010 1.00 96.88 105 VAL A C 1
ATOM 822 O O . VAL A 1 105 ? -11.533 -4.116 4.698 1.00 96.88 105 VAL A O 1
ATOM 825 N N . PRO A 1 106 ? -12.793 -2.935 6.158 1.00 94.19 106 PRO A N 1
ATOM 826 C CA . PRO A 1 106 ? -12.968 -4.036 7.099 1.00 94.19 106 PRO A CA 1
ATOM 827 C C . PRO A 1 106 ? -13.683 -5.231 6.465 1.00 94.19 106 PRO A C 1
ATOM 829 O O . PRO A 1 106 ? -14.591 -5.031 5.653 1.00 94.19 106 PRO A O 1
ATOM 832 N N . ALA A 1 107 ? -13.280 -6.443 6.854 1.00 89.75 107 ALA A N 1
ATOM 833 C CA . ALA A 1 107 ? -13.934 -7.694 6.447 1.00 89.75 107 ALA A CA 1
ATOM 834 C C . ALA A 1 107 ? -15.392 -7.824 6.927 1.00 89.75 107 ALA A C 1
ATOM 836 O O . ALA A 1 107 ? -15.724 -7.292 8.014 1.00 89.75 107 ALA A O 1
#

Organism: Stenotrophomonas maltophilia (NCBI:txid40324)

Radius of gyration: 13.25 Å; chains: 1; bounding box: 35×28×31 Å

Foldseek 3Di:
DKDKDFDACQCAPPPHPQVQKDWPVPRCCVPVNQDKDKDWAWEEEPPDPFIDIWIKIWHFPVPVPPPDTTIMIGIPDGVRSNPADGGWMWMWDQDPVRHIYIYTHGD

Secondary structure (DSSP, 8-state):
-EEEEEPPHHHH-TTSTTTTEE-S-GGGHHHH-SS-EEEEEEEEETTSS-EEEEEEEEEETTTTSSS---EEEEE---HHHHH--TTPEEEEEE-TTS-EEEEEE--

Sequence (107 aa):
MKARKILSLVEV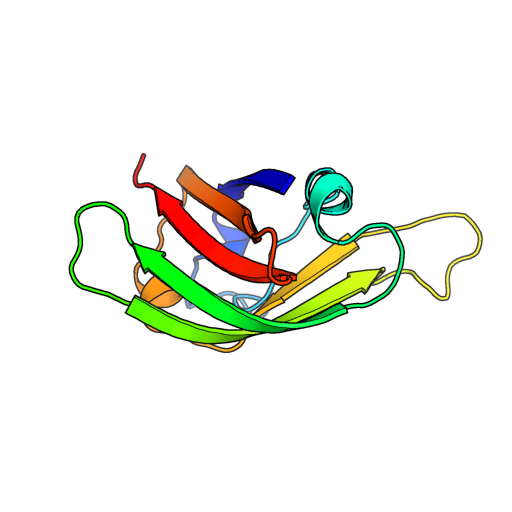NPSASNQHELNGVASFKAVFGNNEFRGPAEFFYAGGTVTATANITWYDSREAHISRSEYRLYFQSNPVMDAAKPGDEVIITRNPDDSIRVDIVPA